Protein AF-A0A2T6FY93-F1 (afdb_monomer_lite)

Radius of gyration: 14.02 Å; chains: 1; bounding box: 50×30×22 Å

Organism: NCBI:txid189691

Structure (mmCIF, N/CA/C/O backbone):
data_AF-A0A2T6FY93-F1
#
_entry.id   AF-A0A2T6FY93-F1
#
loop_
_atom_site.group_PDB
_atom_site.id
_atom_site.type_symbol
_atom_site.label_atom_id
_atom_site.label_alt_id
_atom_site.label_comp_id
_atom_site.label_asym_id
_atom_site.label_entity_id
_atom_site.label_seq_id
_atom_site.pdbx_PDB_ins_code
_atom_site.Cartn_x
_atom_site.Cartn_y
_atom_site.Cartn_z
_atom_site.occupancy
_atom_site.B_iso_or_equiv
_atom_site.auth_seq_id
_atom_site.auth_comp_id
_atom_site.auth_asym_id
_atom_site.auth_atom_id
_atom_site.pdbx_PDB_model_num
ATOM 1 N N . MET A 1 1 ? 26.188 4.387 5.117 1.00 60.97 1 MET A N 1
ATOM 2 C CA . MET A 1 1 ? 25.249 3.446 4.463 1.00 60.97 1 MET A CA 1
ATOM 3 C C . MET A 1 1 ? 24.051 3.171 5.371 1.00 60.97 1 MET A C 1
ATOM 5 O O . MET A 1 1 ? 22.944 3.087 4.862 1.00 60.97 1 MET A O 1
ATOM 9 N N . ASP A 1 2 ? 24.238 3.156 6.694 1.00 82.44 2 ASP A N 1
ATOM 10 C CA . ASP A 1 2 ? 23.174 2.933 7.689 1.00 82.44 2 ASP A CA 1
ATOM 11 C C . ASP A 1 2 ? 22.068 3.996 7.740 1.00 82.44 2 ASP A C 1
ATOM 13 O O . ASP A 1 2 ? 20.915 3.675 8.007 1.00 82.44 2 ASP A O 1
ATOM 17 N N . GLU A 1 3 ? 22.391 5.259 7.463 1.00 88.62 3 GLU A N 1
ATOM 18 C CA . GLU A 1 3 ? 21.431 6.364 7.596 1.00 88.62 3 GLU A CA 1
ATOM 19 C C . GLU A 1 3 ? 20.329 6.325 6.524 1.00 88.62 3 GLU A C 1
ATOM 21 O O . GLU A 1 3 ? 19.154 6.537 6.820 1.00 88.62 3 GLU A O 1
ATOM 26 N N . LEU A 1 4 ? 20.687 5.948 5.290 1.00 85.94 4 LEU A N 1
ATOM 27 C CA . L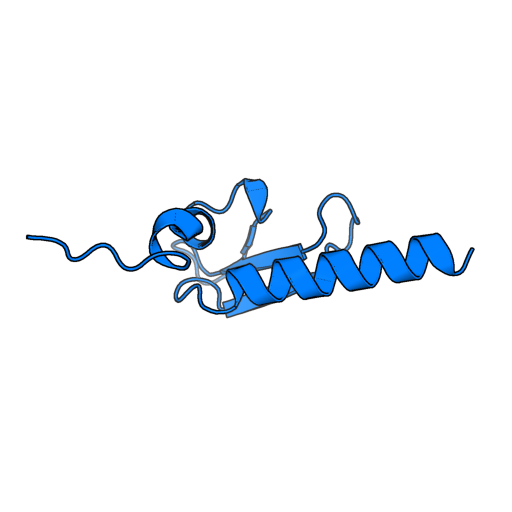EU A 1 4 ? 19.731 5.782 4.193 1.00 85.94 4 LEU A CA 1
ATOM 28 C C . LEU A 1 4 ? 18.784 4.602 4.447 1.00 85.94 4 LEU A C 1
ATOM 30 O O . LEU A 1 4 ? 17.581 4.722 4.234 1.00 85.94 4 LEU A O 1
ATOM 34 N N . LEU A 1 5 ? 19.324 3.475 4.923 1.00 85.81 5 LEU A N 1
ATOM 35 C CA . LEU A 1 5 ? 18.529 2.297 5.268 1.00 85.81 5 LEU A CA 1
ATOM 36 C C . LEU A 1 5 ? 17.561 2.603 6.418 1.00 85.81 5 LEU A C 1
ATOM 38 O O . LEU A 1 5 ? 16.391 2.238 6.352 1.00 85.81 5 LEU A O 1
ATOM 42 N N . ARG A 1 6 ? 18.027 3.327 7.443 1.00 87.88 6 ARG A N 1
ATOM 43 C CA . ARG A 1 6 ? 17.179 3.770 8.556 1.00 87.88 6 ARG A CA 1
ATOM 44 C C . ARG A 1 6 ? 16.031 4.656 8.070 1.00 87.88 6 ARG A C 1
ATOM 46 O O . ARG A 1 6 ? 14.890 4.409 8.441 1.00 87.88 6 ARG A O 1
ATOM 53 N N . SER A 1 7 ? 16.315 5.619 7.194 1.00 87.19 7 SER A N 1
ATOM 54 C CA . SER A 1 7 ? 15.287 6.494 6.619 1.00 87.19 7 SER A CA 1
ATOM 55 C C . SER A 1 7 ? 14.240 5.722 5.802 1.00 87.19 7 SER A C 1
ATOM 57 O O . SER A 1 7 ? 13.052 6.028 5.886 1.00 87.19 7 SER A O 1
ATOM 59 N N . GLN A 1 8 ? 14.648 4.694 5.049 1.00 85.62 8 GLN A N 1
ATOM 60 C CA . GLN A 1 8 ? 13.713 3.848 4.297 1.00 85.62 8 GLN A CA 1
ATOM 61 C C . GLN A 1 8 ? 12.786 3.048 5.218 1.00 85.62 8 GLN A C 1
ATOM 63 O O . GLN A 1 8 ? 11.576 3.050 5.003 1.00 85.62 8 GLN A O 1
ATOM 68 N N . LEU A 1 9 ? 13.332 2.429 6.268 1.00 88.12 9 LEU A N 1
ATOM 69 C CA . LEU A 1 9 ? 12.549 1.673 7.251 1.00 88.12 9 LEU A CA 1
ATOM 70 C C . LEU A 1 9 ? 11.570 2.569 8.023 1.00 88.12 9 LEU A C 1
ATOM 72 O O . LEU A 1 9 ? 10.426 2.183 8.258 1.00 88.12 9 LEU A O 1
ATOM 76 N N . GLU A 1 10 ? 11.987 3.784 8.387 1.00 90.75 10 GLU A N 1
ATOM 77 C CA . GLU A 1 10 ? 11.095 4.773 9.004 1.00 90.75 10 GLU A CA 1
ATOM 78 C C . GLU A 1 10 ? 9.947 5.150 8.062 1.00 90.75 10 GLU A C 1
ATOM 80 O O . GLU A 1 10 ? 8.789 5.187 8.479 1.00 90.75 10 GLU A O 1
ATOM 85 N N . MET A 1 11 ? 10.239 5.377 6.779 1.00 87.69 11 MET A N 1
ATOM 86 C CA . MET A 1 11 ? 9.220 5.710 5.785 1.00 87.69 11 MET A CA 1
ATOM 87 C C . MET A 1 11 ? 8.239 4.553 5.557 1.00 87.69 11 MET A C 1
ATOM 89 O O . MET A 1 11 ? 7.031 4.783 5.478 1.00 87.69 11 MET A O 1
ATOM 93 N N . GLU A 1 12 ? 8.726 3.314 5.497 1.00 89.25 12 GLU A N 1
ATOM 94 C CA . GLU A 1 12 ? 7.899 2.104 5.424 1.00 89.25 12 GLU A CA 1
ATOM 95 C C . GLU A 1 12 ? 6.974 1.985 6.644 1.00 89.25 12 GLU A C 1
ATOM 97 O O . GLU A 1 12 ? 5.764 1.798 6.494 1.00 89.25 12 GLU A O 1
ATOM 102 N N . SER A 1 13 ? 7.514 2.174 7.851 1.00 90.06 13 SER A N 1
ATOM 103 C CA . SER A 1 13 ? 6.746 2.115 9.099 1.00 90.06 13 SER A CA 1
ATOM 104 C C . SER A 1 13 ? 5.659 3.187 9.148 1.00 90.06 13 SER A C 1
ATOM 106 O O . SER A 1 13 ? 4.494 2.872 9.391 1.00 90.06 13 SER A O 1
ATOM 108 N N . ILE A 1 14 ? 6.013 4.449 8.878 1.00 89.50 14 ILE A N 1
ATOM 109 C CA . ILE A 1 14 ? 5.074 5.579 8.908 1.00 89.50 14 ILE A CA 1
ATOM 110 C C . ILE A 1 14 ? 3.957 5.360 7.889 1.00 89.50 14 ILE A C 1
ATOM 112 O O . ILE A 1 14 ? 2.777 5.486 8.214 1.00 89.50 14 ILE A O 1
ATOM 116 N N . THR A 1 15 ? 4.311 5.007 6.653 1.00 87.69 15 THR A N 1
ATOM 117 C CA . THR A 1 15 ? 3.314 4.809 5.595 1.00 87.69 15 THR A CA 1
ATOM 118 C C . THR A 1 15 ? 2.398 3.631 5.888 1.00 87.69 15 THR A C 1
ATOM 120 O O . THR A 1 15 ? 1.194 3.763 5.675 1.00 87.69 15 THR A O 1
ATOM 123 N N . THR A 1 16 ? 2.921 2.534 6.444 1.00 89.00 16 THR A N 1
ATOM 124 C CA . THR A 1 16 ? 2.124 1.390 6.917 1.00 89.00 16 THR A CA 1
ATOM 125 C C . THR A 1 16 ? 1.126 1.809 7.993 1.00 89.00 16 THR A C 1
ATOM 127 O O . THR A 1 16 ? -0.063 1.495 7.893 1.00 89.00 16 THR A O 1
ATOM 130 N N . ASP A 1 17 ? 1.571 2.566 8.996 1.00 87.81 17 ASP A N 1
ATOM 131 C CA . ASP A 1 17 ? 0.715 3.029 10.090 1.00 87.81 17 ASP A CA 1
ATOM 132 C C . ASP A 1 17 ? -0.424 3.932 9.619 1.00 87.81 17 ASP A C 1
ATOM 134 O O . ASP A 1 17 ? -1.537 3.853 10.150 1.00 87.81 17 ASP A O 1
ATOM 138 N N . MET A 1 18 ? -0.183 4.745 8.591 1.00 83.75 18 MET A N 1
ATOM 139 C CA . MET A 1 18 ? -1.220 5.588 8.002 1.00 83.75 18 MET A CA 1
ATOM 140 C C . MET A 1 18 ? -2.332 4.759 7.341 1.00 83.75 18 MET A C 1
ATOM 142 O O . MET A 1 18 ? -3.489 5.177 7.348 1.00 83.75 18 MET A O 1
ATOM 146 N N . VAL A 1 19 ? -2.012 3.596 6.762 1.00 85.94 19 VAL A N 1
ATOM 147 C CA . VAL A 1 19 ? -2.939 2.823 5.905 1.00 85.94 19 VAL A CA 1
ATOM 148 C C . VAL A 1 19 ? -3.515 1.578 6.548 1.00 85.94 19 VAL A C 1
ATOM 150 O O . VAL A 1 19 ? -4.450 1.002 5.989 1.00 85.94 19 VAL A O 1
ATOM 153 N N . LYS A 1 20 ? -2.984 1.145 7.697 1.00 84.81 20 LYS A N 1
ATOM 154 C CA . LYS A 1 20 ? -3.359 -0.121 8.350 1.00 84.81 20 LYS A CA 1
ATOM 155 C C . LYS A 1 20 ? -4.852 -0.252 8.672 1.00 84.81 20 LYS A C 1
ATOM 157 O O . LYS A 1 20 ? -5.333 -1.356 8.881 1.00 84.81 20 LYS A O 1
ATOM 162 N N . HIS A 1 21 ? -5.585 0.862 8.688 1.00 84.19 21 HIS A N 1
ATOM 163 C CA . HIS A 1 21 ? -7.027 0.913 8.942 1.00 84.19 21 HIS A CA 1
ATOM 164 C C . HIS A 1 21 ? -7.888 0.807 7.671 1.00 84.19 21 HIS A C 1
ATOM 166 O O . HIS A 1 21 ? -9.114 0.862 7.757 1.00 84.19 21 HIS A O 1
ATOM 172 N N . CYS A 1 22 ? -7.291 0.682 6.481 1.00 85.81 22 CYS A N 1
ATOM 173 C CA . CYS A 1 22 ? -8.050 0.548 5.242 1.00 85.81 22 CYS A CA 1
ATOM 174 C C . CYS A 1 22 ? -8.781 -0.802 5.202 1.00 85.81 22 CYS A C 1
ATOM 176 O O . CYS A 1 22 ? -8.168 -1.840 4.965 1.00 85.81 22 CYS A O 1
ATOM 178 N N . SER A 1 23 ? -10.106 -0.779 5.345 1.00 85.94 23 SER A N 1
ATOM 179 C CA . SER A 1 23 ? -10.962 -1.977 5.370 1.00 85.94 23 SER A CA 1
ATOM 180 C C . SER A 1 23 ? -10.988 -2.778 4.062 1.00 85.94 23 SER A C 1
ATOM 182 O O . SER A 1 23 ? -11.443 -3.918 4.043 1.00 85.94 23 SER A O 1
ATOM 184 N N . TYR A 1 24 ? -10.505 -2.194 2.964 1.00 87.31 24 TYR A N 1
ATOM 185 C CA . TYR A 1 24 ? -10.481 -2.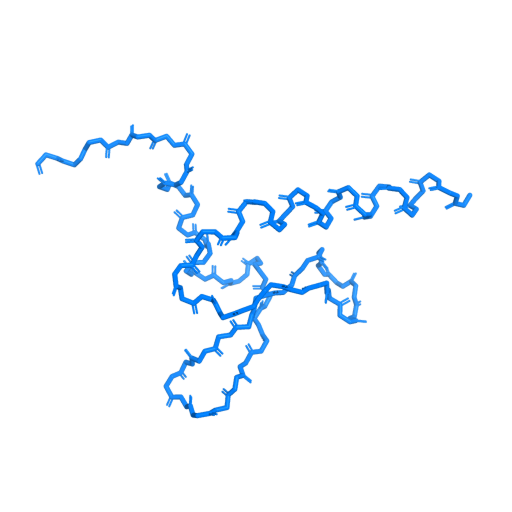822 1.641 1.00 87.31 24 TYR A CA 1
ATOM 186 C C . TYR A 1 24 ? -9.166 -3.537 1.331 1.00 87.31 24 TYR A C 1
ATOM 188 O O . TYR A 1 24 ? -9.094 -4.288 0.356 1.00 87.31 24 TYR A O 1
ATOM 196 N N . CYS A 1 25 ? -8.107 -3.261 2.092 1.00 89.62 25 CYS A N 1
ATOM 197 C CA . CYS A 1 25 ? -6.804 -3.870 1.865 1.00 89.62 25 CYS A CA 1
ATOM 198 C C . CYS A 1 25 ? -6.664 -5.097 2.758 1.00 89.62 25 CYS A C 1
ATOM 200 O O . CYS A 1 25 ? -6.909 -5.031 3.956 1.00 89.62 25 CYS A O 1
ATOM 202 N N . VAL A 1 26 ? -6.257 -6.216 2.168 1.00 90.38 26 VAL A N 1
ATOM 203 C CA . VAL A 1 26 ? -6.045 -7.472 2.900 1.00 90.38 26 VAL A CA 1
ATOM 204 C C . VAL A 1 26 ? -4.636 -7.570 3.471 1.00 90.38 26 VAL A C 1
ATOM 206 O O . VAL A 1 26 ? -4.405 -8.312 4.418 1.00 90.38 26 VAL A O 1
ATOM 209 N N .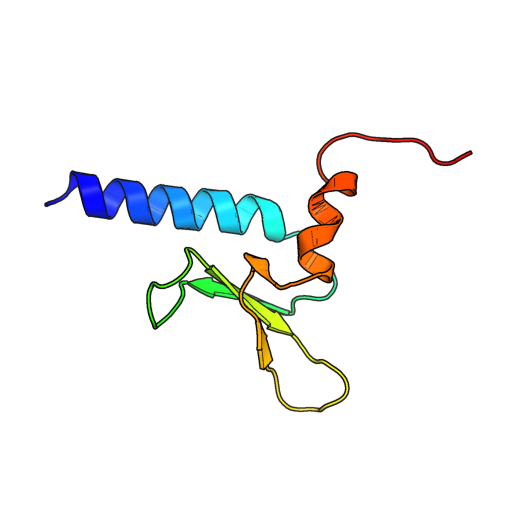 MET A 1 27 ? -3.689 -6.836 2.887 1.00 91.12 27 MET A N 1
ATOM 210 C CA . MET A 1 27 ? -2.301 -6.800 3.332 1.00 91.12 27 MET A CA 1
ATOM 211 C C . MET A 1 27 ? -1.641 -5.500 2.876 1.00 91.12 27 MET A C 1
ATOM 213 O O . MET A 1 27 ? -1.958 -4.979 1.806 1.00 91.12 27 MET A O 1
ATOM 217 N N . ILE A 1 28 ? -0.710 -5.004 3.683 1.00 90.50 28 ILE A N 1
ATOM 218 C CA . ILE A 1 28 ? 0.211 -3.919 3.345 1.00 90.50 28 ILE A CA 1
ATOM 219 C C . ILE A 1 28 ? 1.615 -4.515 3.401 1.00 90.50 28 ILE A C 1
ATOM 221 O O . ILE A 1 28 ? 1.918 -5.255 4.334 1.00 90.50 28 ILE A O 1
ATOM 225 N N . SER A 1 29 ? 2.436 -4.255 2.389 1.00 89.12 29 SER A N 1
ATOM 226 C CA . SER A 1 29 ? 3.773 -4.842 2.263 1.00 89.12 29 SER A CA 1
ATOM 227 C C . SER A 1 29 ? 4.736 -3.842 1.627 1.00 89.12 29 SER A C 1
ATOM 229 O O . SER A 1 29 ? 4.292 -3.062 0.779 1.00 89.12 29 SER A O 1
ATOM 231 N N . PRO A 1 30 ? 6.039 -3.878 1.953 1.00 86.69 30 PRO A N 1
ATOM 232 C CA . PRO A 1 30 ? 7.051 -3.118 1.225 1.00 86.69 30 PRO A CA 1
ATOM 233 C C . PRO A 1 30 ? 7.031 -3.413 -0.278 1.00 86.69 30 PRO A C 1
ATOM 235 O O . PRO A 1 30 ? 6.686 -4.520 -0.709 1.00 86.69 30 PRO A O 1
ATOM 238 N N . ASP A 1 31 ? 7.385 -2.404 -1.078 1.00 83.06 31 ASP A N 1
ATOM 239 C CA . ASP A 1 31 ? 7.476 -2.544 -2.532 1.00 83.06 31 ASP A CA 1
ATOM 240 C C . ASP A 1 31 ? 8.654 -3.441 -2.925 1.00 83.06 31 ASP A C 1
ATOM 242 O O . ASP A 1 31 ? 9.803 -3.048 -2.709 1.00 83.06 31 ASP A O 1
ATOM 246 N N . PRO A 1 32 ? 8.430 -4.578 -3.606 1.00 77.25 32 PRO A N 1
ATOM 247 C CA . PRO A 1 32 ? 9.534 -5.380 -4.130 1.00 77.25 32 PRO A CA 1
ATOM 248 C C . PRO A 1 32 ? 10.434 -4.595 -5.102 1.00 77.25 32 PRO A C 1
ATOM 250 O O . PRO A 1 32 ? 11.626 -4.881 -5.214 1.00 77.25 32 PRO A O 1
ATOM 253 N N . LEU A 1 33 ? 9.894 -3.589 -5.795 1.00 82.69 33 LEU A N 1
ATOM 254 C CA . LEU A 1 33 ? 10.617 -2.729 -6.732 1.00 82.69 33 LEU A CA 1
ATOM 255 C C . LEU A 1 33 ? 11.124 -1.422 -6.105 1.00 82.69 33 LEU A C 1
ATOM 257 O O . LEU A 1 33 ? 11.759 -0.643 -6.816 1.00 82.69 33 LEU A O 1
ATOM 261 N N . HIS A 1 34 ? 10.856 -1.175 -4.817 1.00 75.00 34 HIS A N 1
ATOM 262 C CA . HIS A 1 34 ? 11.275 0.022 -4.071 1.00 75.00 34 HIS A CA 1
ATOM 263 C C . HIS A 1 34 ? 10.935 1.365 -4.762 1.00 75.00 34 HIS A C 1
ATOM 265 O O . HIS A 1 34 ? 11.611 2.373 -4.562 1.00 75.00 34 HIS A O 1
ATOM 271 N N . ARG A 1 35 ? 9.895 1.400 -5.604 1.00 80.50 35 ARG A N 1
ATOM 272 C CA . ARG A 1 35 ? 9.375 2.606 -6.271 1.00 80.50 35 ARG A CA 1
ATOM 273 C C . ARG A 1 35 ? 8.465 3.414 -5.353 1.00 80.50 35 ARG A C 1
ATOM 275 O O . ARG A 1 35 ? 8.367 4.626 -5.526 1.00 80.50 35 ARG A O 1
ATOM 282 N N . THR A 1 36 ? 7.798 2.763 -4.402 1.00 81.62 36 THR A N 1
ATOM 283 C CA . THR A 1 36 ? 7.097 3.419 -3.286 1.00 81.62 36 THR A CA 1
ATOM 284 C C . THR A 1 36 ? 7.445 2.746 -1.959 1.00 81.62 36 THR A C 1
ATOM 286 O O . THR A 1 36 ? 7.950 1.628 -1.974 1.00 81.62 36 THR A O 1
ATOM 289 N N . PRO A 1 37 ? 7.181 3.388 -0.805 1.00 82.12 37 PRO A N 1
ATOM 290 C CA . PRO A 1 37 ? 7.512 2.802 0.497 1.00 82.12 37 PRO A CA 1
ATOM 291 C C . PRO A 1 37 ? 6.781 1.477 0.748 1.00 82.12 37 PRO A C 1
ATOM 293 O O . PRO A 1 37 ? 7.393 0.498 1.155 1.00 82.12 37 PRO A O 1
ATOM 296 N N . VAL A 1 38 ? 5.480 1.426 0.435 1.00 87.69 38 VAL A N 1
ATOM 297 C CA . VAL A 1 38 ? 4.639 0.225 0.560 1.00 87.69 38 VAL A CA 1
ATOM 298 C C . VAL A 1 38 ? 3.618 0.118 -0.574 1.00 87.69 38 VAL A C 1
ATOM 300 O O . VAL A 1 38 ? 3.309 1.107 -1.249 1.00 87.69 38 VAL A O 1
ATOM 303 N N . TYR A 1 39 ? 3.073 -1.085 -0.759 1.00 90.38 39 TYR A N 1
ATOM 304 C CA . TYR A 1 39 ? 1.928 -1.418 -1.608 1.00 90.38 39 TYR A CA 1
ATOM 305 C C . TYR A 1 39 ? 0.819 -1.998 -0.745 1.00 90.38 39 TYR A C 1
ATOM 307 O O . TYR A 1 39 ? 1.064 -2.631 0.283 1.00 90.38 39 TYR A O 1
ATOM 315 N N . CYS A 1 40 ? -0.415 -1.817 -1.201 1.00 91.06 40 CYS A N 1
ATOM 316 C CA . CYS A 1 40 ? -1.557 -2.501 -0.620 1.00 91.06 40 CYS A CA 1
ATOM 317 C C . CYS A 1 40 ? -2.020 -3.631 -1.538 1.00 91.06 40 CYS A C 1
ATOM 319 O O . CYS A 1 40 ? -2.024 -3.503 -2.764 1.00 91.06 40 CYS A O 1
ATOM 321 N N . ILE A 1 41 ? -2.413 -4.743 -0.936 1.00 91.31 41 ILE A N 1
ATOM 322 C CA . ILE A 1 41 ? -2.966 -5.904 -1.620 1.00 91.31 41 ILE A CA 1
ATOM 323 C C . ILE A 1 41 ? -4.465 -5.918 -1.370 1.00 91.31 41 ILE A C 1
ATOM 325 O O . ILE A 1 41 ? -4.913 -5.712 -0.240 1.00 91.31 41 ILE A O 1
ATOM 329 N N . LYS A 1 42 ? -5.255 -6.159 -2.414 1.00 91.06 42 LYS A N 1
ATOM 330 C CA . LYS A 1 42 ? -6.717 -6.259 -2.316 1.00 91.06 42 LYS A CA 1
ATOM 331 C C . LYS A 1 42 ? -7.313 -7.118 -3.417 1.00 91.06 42 LYS A C 1
ATOM 333 O O . LYS A 1 42 ? -6.648 -7.431 -4.400 1.00 91.06 42 LYS A O 1
ATOM 338 N N . TYR A 1 43 ? -8.598 -7.413 -3.274 1.00 89.19 43 TYR A N 1
ATOM 339 C CA . TYR A 1 43 ? -9.422 -7.991 -4.328 1.00 89.19 43 TYR A CA 1
ATOM 340 C C . TYR A 1 43 ? -10.254 -6.886 -4.979 1.00 89.19 43 TYR A C 1
ATOM 342 O O . TYR A 1 43 ? -10.870 -6.077 -4.289 1.00 89.19 43 TYR A O 1
ATOM 350 N N . SER A 1 44 ? -10.264 -6.838 -6.309 1.00 84.88 44 SER A N 1
ATOM 351 C CA . SER A 1 44 ? -11.031 -5.852 -7.077 1.00 84.88 44 SER A CA 1
ATOM 352 C C . SER A 1 44 ? -11.824 -6.554 -8.172 1.00 84.88 44 SER A C 1
ATOM 354 O O . SER A 1 44 ? -11.417 -6.569 -9.331 1.00 84.88 44 SER A O 1
ATOM 356 N N . GLY A 1 45 ? -12.935 -7.189 -7.790 1.00 84.25 45 GLY A N 1
ATOM 357 C CA . GLY A 1 45 ? -13.839 -7.863 -8.731 1.00 84.25 45 GLY A CA 1
ATOM 358 C C . GLY A 1 45 ? -13.302 -9.172 -9.323 1.00 84.25 45 GLY A C 1
ATOM 359 O O . GLY A 1 45 ? -13.894 -9.702 -10.257 1.00 84.25 45 GLY A O 1
ATOM 360 N N . SER A 1 46 ? -12.200 -9.703 -8.792 1.00 86.19 46 SER A N 1
ATOM 361 C CA . SER A 1 46 ? -11.660 -11.014 -9.158 1.00 86.19 46 SER A CA 1
ATOM 362 C C . SER A 1 46 ? -11.212 -11.779 -7.913 1.00 86.19 46 SER A C 1
ATOM 364 O O . SER A 1 46 ? -11.007 -11.182 -6.854 1.00 86.19 46 SER A O 1
ATOM 366 N N . ASN A 1 47 ? -11.024 -13.092 -8.057 1.00 88.31 47 ASN A N 1
ATOM 367 C CA . ASN A 1 47 ? -10.526 -13.971 -6.992 1.00 88.31 47 ASN A CA 1
ATOM 368 C C . ASN A 1 47 ? -8.99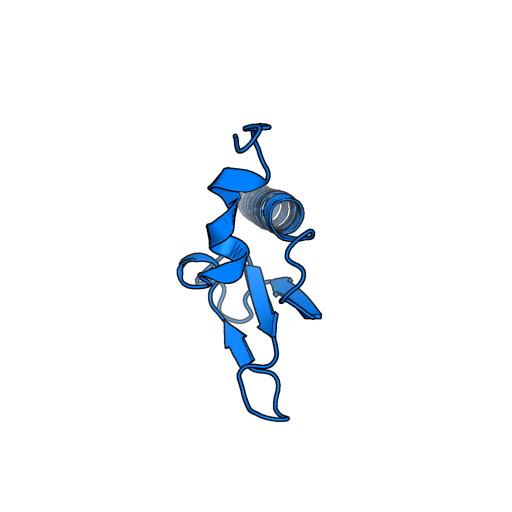2 -13.966 -6.891 1.00 88.31 47 ASN A C 1
ATOM 370 O O . ASN A 1 47 ? -8.415 -14.753 -6.143 1.00 88.31 47 ASN A O 1
ATOM 374 N N . THR A 1 48 ? -8.322 -13.108 -7.658 1.00 89.69 48 THR A N 1
ATOM 375 C CA . THR A 1 48 ? -6.869 -12.971 -7.647 1.00 89.69 48 THR A CA 1
ATOM 376 C C . THR A 1 48 ? -6.512 -11.651 -6.968 1.00 89.69 48 THR A C 1
ATOM 378 O O . THR A 1 48 ? -7.028 -10.604 -7.370 1.00 89.69 48 THR A O 1
ATOM 381 N N . PRO A 1 49 ? -5.652 -11.665 -5.935 1.00 90.50 49 PRO A N 1
ATOM 382 C CA . PRO A 1 49 ? -5.228 -10.435 -5.291 1.00 90.50 49 PRO A CA 1
ATOM 383 C C . PRO A 1 49 ? -4.386 -9.597 -6.256 1.00 90.50 49 PRO A C 1
ATOM 385 O O . PRO A 1 49 ? -3.559 -10.123 -7.003 1.00 90.50 49 PRO A O 1
ATOM 388 N N . ILE A 1 50 ? -4.576 -8.283 -6.214 1.00 89.75 50 ILE A N 1
ATOM 389 C CA . ILE A 1 50 ? -3.786 -7.320 -6.980 1.00 89.75 50 ILE A CA 1
ATOM 390 C C . ILE A 1 50 ? -2.898 -6.507 -6.045 1.00 89.75 50 ILE A C 1
ATOM 392 O O . ILE A 1 50 ? -3.313 -6.151 -4.941 1.00 89.75 50 ILE A O 1
ATOM 396 N N . LEU A 1 51 ? -1.690 -6.192 -6.509 1.00 89.94 51 LEU A N 1
ATOM 397 C CA . LEU A 1 51 ? -0.807 -5.231 -5.859 1.00 89.94 51 LEU A CA 1
ATOM 398 C 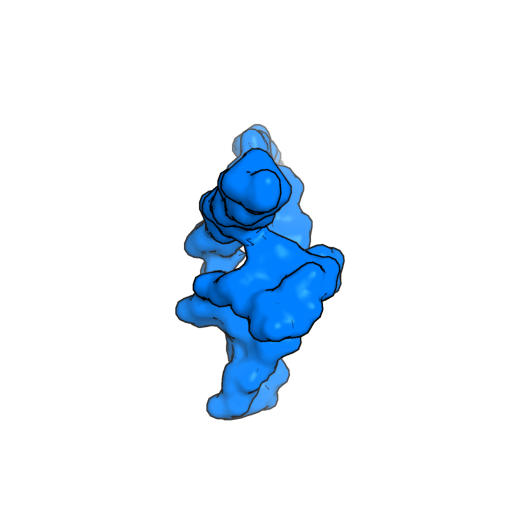C . LEU A 1 51 ? -1.151 -3.842 -6.387 1.00 89.94 51 LEU A C 1
ATOM 400 O O . LEU A 1 51 ? -1.106 -3.597 -7.592 1.00 89.94 51 LEU A O 1
ATOM 404 N N . VAL A 1 52 ? -1.487 -2.929 -5.485 1.00 88.44 52 VAL A N 1
ATOM 405 C CA . VAL A 1 52 ? -1.865 -1.561 -5.825 1.00 88.44 52 VAL A CA 1
ATOM 406 C C . VAL A 1 52 ? -0.881 -0.608 -5.172 1.00 88.44 52 VAL A C 1
ATOM 408 O O . VAL A 1 52 ? -0.696 -0.624 -3.951 1.00 88.44 52 VAL A O 1
ATOM 411 N N . ASN A 1 53 ? -0.270 0.239 -6.000 1.00 85.06 53 ASN A N 1
ATOM 412 C CA . ASN A 1 53 ? 0.584 1.319 -5.531 1.00 85.06 53 ASN A CA 1
ATOM 413 C C . ASN A 1 53 ? -0.230 2.217 -4.597 1.00 85.06 53 ASN A C 1
ATOM 415 O O . ASN A 1 53 ? -1.304 2.704 -4.969 1.00 85.06 53 ASN A O 1
ATOM 419 N N . LEU A 1 54 ? 0.290 2.441 -3.392 1.00 80.25 54 LEU A N 1
ATOM 420 C CA . LEU A 1 54 ? -0.413 3.180 -2.357 1.00 80.25 54 LEU A CA 1
ATOM 421 C C . LEU A 1 54 ? -0.812 4.597 -2.798 1.00 80.25 54 LEU A C 1
ATOM 423 O O . LEU A 1 54 ? -1.928 5.024 -2.514 1.00 80.25 54 LEU A O 1
ATOM 427 N N . ALA A 1 55 ? 0.038 5.286 -3.565 1.00 78.25 55 ALA A N 1
ATOM 428 C CA . ALA A 1 55 ? -0.241 6.622 -4.096 1.00 78.25 55 ALA A CA 1
ATOM 429 C C . ALA A 1 55 ? -1.435 6.644 -5.069 1.00 78.25 55 ALA A C 1
ATOM 431 O O . ALA A 1 55 ? -2.056 7.682 -5.273 1.00 78.25 55 ALA A O 1
ATOM 432 N N . THR A 1 56 ? -1.764 5.496 -5.664 1.00 81.88 56 THR A N 1
ATOM 433 C CA . THR A 1 56 ? -2.886 5.332 -6.606 1.00 81.88 56 THR A CA 1
ATOM 434 C C . THR A 1 56 ? -4.097 4.641 -5.983 1.00 81.88 56 THR A C 1
ATOM 436 O O . THR A 1 56 ? -5.162 4.561 -6.593 1.00 81.88 56 THR A O 1
ATOM 439 N N . CYS A 1 57 ? -3.956 4.118 -4.765 1.00 85.19 57 CYS A N 1
ATOM 440 C CA . CYS A 1 57 ? -5.017 3.397 -4.092 1.00 85.19 57 CYS A CA 1
ATOM 441 C C . CYS A 1 57 ? -6.074 4.374 -3.567 1.00 85.19 57 CYS A C 1
ATOM 443 O O . CYS A 1 57 ? -5.906 4.973 -2.508 1.00 85.19 57 CYS A O 1
ATOM 445 N N . LEU A 1 58 ? -7.207 4.480 -4.263 1.00 82.19 58 LEU A N 1
ATOM 446 C CA . LEU A 1 58 ? -8.285 5.402 -3.884 1.00 82.19 58 LEU A CA 1
ATOM 447 C C . LEU A 1 58 ? -8.963 5.051 -2.547 1.00 82.19 58 LEU A C 1
ATOM 449 O O . LEU A 1 58 ? -9.517 5.932 -1.907 1.00 82.19 58 LEU A O 1
ATOM 453 N N . THR A 1 59 ? -8.887 3.793 -2.093 1.00 83.88 59 THR A N 1
ATOM 454 C CA . THR A 1 59 ? -9.480 3.381 -0.805 1.00 83.88 59 THR A CA 1
ATOM 455 C C . THR A 1 59 ? -8.548 3.607 0.382 1.00 83.88 59 THR A C 1
ATOM 457 O O . THR A 1 59 ? -9.017 3.782 1.499 1.00 83.88 59 THR A O 1
ATOM 460 N N . CYS A 1 60 ? -7.228 3.558 0.172 1.00 79.38 60 CYS A N 1
ATOM 461 C CA . CYS A 1 60 ? -6.270 4.042 1.166 1.00 79.38 60 CYS A CA 1
ATOM 462 C C . CYS A 1 60 ? -6.306 5.574 1.183 1.00 79.38 60 CYS A C 1
ATOM 464 O O . CYS A 1 60 ? -6.304 6.162 2.253 1.00 79.38 60 CYS A O 1
ATOM 466 N N . GLY A 1 61 ? -6.446 6.186 -0.003 1.00 64.50 61 GLY A N 1
ATOM 467 C CA . GLY A 1 61 ? -6.602 7.618 -0.277 1.00 64.50 61 GLY A CA 1
ATOM 468 C C . GLY A 1 61 ? -7.719 8.335 0.489 1.00 64.50 61 GLY A C 1
ATOM 469 O O . GLY A 1 61 ? -7.648 9.554 0.653 1.00 64.50 61 GLY A O 1
ATOM 470 N N . ASP A 1 62 ? -8.685 7.595 1.042 1.00 60.00 62 ASP A N 1
ATOM 471 C CA . ASP A 1 62 ? -9.681 8.090 2.005 1.00 60.00 62 ASP A CA 1
ATOM 472 C C . ASP A 1 62 ? -9.066 8.545 3.353 1.00 60.00 62 ASP A C 1
ATOM 474 O O . ASP A 1 62 ? -9.783 8.872 4.299 1.00 60.00 62 ASP A O 1
ATOM 478 N N . PHE A 1 63 ? -7.734 8.674 3.434 1.00 50.81 63 PHE A N 1
ATOM 479 C CA . PHE A 1 63 ? -6.977 9.320 4.512 1.00 50.81 63 PHE A CA 1
ATOM 480 C C . PHE A 1 63 ? -7.557 10.652 5.008 1.00 50.81 63 PHE A C 1
ATOM 482 O O . PHE A 1 63 ? -7.344 10.995 6.170 1.00 50.81 63 PHE A O 1
ATOM 489 N N . LYS A 1 64 ? -8.315 11.402 4.189 1.00 47.94 64 LYS A N 1
ATOM 490 C CA . LYS A 1 64 ? -9.007 12.624 4.650 1.00 47.94 64 LYS A CA 1
ATOM 491 C C . LYS A 1 64 ? -10.005 12.369 5.786 1.00 47.94 64 LYS A C 1
ATOM 493 O O . LYS A 1 64 ? -10.350 13.316 6.483 1.00 47.94 64 LYS A O 1
ATOM 498 N N . LYS A 1 65 ? -10.445 11.126 5.998 1.00 51.00 65 LYS A N 1
ATOM 499 C CA . LYS A 1 65 ? -11.361 10.752 7.086 1.00 51.00 65 LYS A CA 1
ATOM 500 C C . LYS A 1 65 ? -10.669 10.117 8.294 1.00 51.00 65 LYS A C 1
ATOM 502 O O . LYS A 1 65 ? -11.279 10.036 9.352 1.00 51.00 65 LYS A O 1
ATOM 507 N N . CYS A 1 66 ? -9.410 9.693 8.173 1.00 47.06 66 CYS A N 1
ATOM 508 C CA . CYS A 1 66 ? -8.707 8.977 9.246 1.00 47.06 66 CYS A CA 1
ATOM 509 C C . CYS A 1 66 ? -7.796 9.865 10.113 1.00 47.06 66 CYS A C 1
ATOM 511 O O . CYS A 1 66 ? -7.134 9.342 11.004 1.00 47.06 66 CYS A O 1
ATOM 513 N N . GLY A 1 67 ? -7.760 11.184 9.885 1.00 46.44 67 GLY A N 1
ATOM 514 C CA . GLY A 1 67 ? -6.909 12.112 10.647 1.00 46.44 67 GLY A CA 1
ATOM 515 C C . GLY A 1 67 ? -7.629 13.223 11.415 1.00 46.44 67 GLY A C 1
ATOM 516 O O . GLY A 1 67 ? -7.039 13.796 12.323 1.00 46.44 67 GLY A O 1
ATOM 517 N N . LEU A 1 68 ? -8.884 13.539 11.095 1.00 43.94 68 LEU A N 1
ATOM 518 C CA . LEU A 1 68 ? -9.671 14.544 11.809 1.00 43.94 68 LEU A CA 1
ATOM 519 C C . LEU A 1 68 ? -11.129 14.101 11.778 1.00 43.94 68 LEU A C 1
ATOM 521 O O . LEU A 1 68 ? -11.688 13.901 10.700 1.00 43.94 68 LEU A O 1
ATOM 525 N N . GLY A 1 69 ? -11.729 13.935 12.956 1.00 46.03 69 GLY A N 1
ATOM 526 C CA . GLY A 1 69 ? -13.171 13.792 13.066 1.00 46.03 69 GLY A CA 1
ATOM 527 C C . GLY A 1 69 ? -13.838 14.972 12.370 1.00 46.03 69 GLY A C 1
ATOM 528 O O . GLY A 1 69 ? -13.666 16.115 12.779 1.00 46.03 69 GLY A O 1
ATOM 529 N N . PHE A 1 70 ? -14.578 14.688 11.310 1.00 42.25 70 PHE A N 1
ATOM 530 C CA . PHE A 1 70 ? -15.644 15.560 10.858 1.00 42.25 70 PHE A CA 1
ATOM 531 C C . PHE A 1 70 ? -16.926 14.761 10.999 1.00 42.25 70 PHE A C 1
ATOM 533 O O . PHE A 1 70 ? -17.171 13.806 10.260 1.00 42.25 70 PHE A O 1
ATOM 540 N N . GLU A 1 71 ? -17.692 15.143 12.016 1.00 45.88 71 GLU A N 1
ATOM 541 C CA . GLU A 1 71 ? -19.115 14.864 12.124 1.00 45.88 71 GLU A CA 1
ATOM 542 C C . GLU A 1 71 ? -19.765 15.158 10.762 1.00 45.88 71 GLU A C 1
ATOM 544 O O . GLU A 1 71 ? -19.583 16.239 10.195 1.00 45.88 71 GLU A O 1
ATOM 549 N N . GLN A 1 72 ? -20.463 14.174 10.196 1.00 38.78 72 GLN A N 1
ATOM 550 C CA . GLN A 1 72 ? -21.354 14.411 9.063 1.00 38.78 72 GLN A CA 1
ATOM 551 C C . GLN A 1 72 ? -22.729 14.818 9.625 1.00 38.78 72 GLN A C 1
ATOM 553 O O . GLN A 1 72 ? -23.170 14.166 10.574 1.00 38.78 72 GLN A O 1
ATOM 558 N N . PRO A 1 73 ? -23.374 15.877 9.092 1.00 45.53 73 PRO A N 1
ATOM 559 C CA . PRO A 1 73 ? -24.702 16.316 9.525 1.00 45.53 73 PRO A CA 1
ATOM 560 C C . PRO A 1 73 ? -25.809 15.323 9.158 1.00 45.53 73 PRO A C 1
ATOM 562 O O . PRO A 1 73 ? -25.627 14.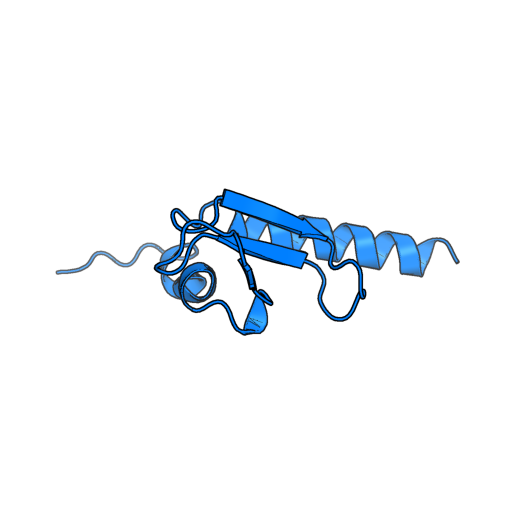557 8.180 1.00 45.53 73 PRO A O 1
#

pLDDT: mean 79.19, std 15.25, range [38.78, 91.31]

Sequence (73 aa):
MDELLRSQLEMESITTDMVKHCSYCVMISPDPLHRTPVYCIKYSGSNTPILVNLATCLTCGDFKKCGLGFEQP

Foldseek 3Di:
DVVVVVVLVVQLVVLCVLQVPQPFFPDWAQDPVNPHSIWTWGDDPDPDIDTHDCVRPVSSVVSVPVPDDDDDD

Secondary structure (DSSP, 8-state):
-HHHHHHHHHHHHHHHHHHTT-TT-SEEEE-TT-SSSEEEEE-SSSSS-EEEEGGG-TTTGGGGGTSS-----